Protein AF-F0EZY5-F1 (afdb_monomer_lite)

Structure (mmCIF, N/CA/C/O backbone):
data_AF-F0EZY5-F1
#
_entry.id   AF-F0EZY5-F1
#
loop_
_atom_site.group_PDB
_atom_site.id
_atom_site.type_symbol
_atom_site.label_atom_id
_atom_site.label_alt_id
_atom_site.label_comp_id
_atom_site.label_asym_id
_atom_site.label_entity_id
_atom_site.label_seq_id
_atom_site.pdbx_PDB_ins_code
_atom_site.Cartn_x
_atom_site.Cartn_y
_atom_site.Cartn_z
_atom_site.occupancy
_atom_site.B_iso_or_equiv
_atom_site.auth_seq_id
_atom_site.auth_comp_id
_atom_site.auth_asym_id
_atom_site.auth_atom_id
_atom_site.pdbx_PDB_model_num
ATOM 1 N N . MET A 1 1 ? 2.822 63.376 -48.115 1.00 36.31 1 MET A N 1
ATOM 2 C CA . MET A 1 1 ? 2.545 62.045 -48.701 1.00 36.31 1 MET A CA 1
ATOM 3 C C . MET A 1 1 ? 2.953 60.974 -47.695 1.00 36.31 1 MET A C 1
ATOM 5 O O . MET A 1 1 ? 4.071 61.072 -47.224 1.00 36.31 1 MET A O 1
ATOM 9 N N . LYS A 1 2 ? 2.032 60.042 -47.373 1.00 43.03 2 LYS A N 1
ATOM 10 C CA . LYS A 1 2 ? 2.189 58.611 -46.983 1.00 43.03 2 LYS A CA 1
ATOM 11 C C . LYS A 1 2 ? 3.455 58.235 -46.157 1.00 43.03 2 LYS A C 1
ATOM 13 O O . LYS A 1 2 ? 4.559 58.430 -46.635 1.00 43.03 2 LYS A O 1
ATOM 18 N N . LYS A 1 3 ? 3.386 57.555 -45.004 1.00 45.19 3 LYS A N 1
ATOM 19 C CA . LYS A 1 3 ? 2.732 56.250 -44.777 1.00 45.19 3 LYS A CA 1
ATOM 20 C C . LYS A 1 3 ? 2.495 55.974 -43.279 1.00 45.19 3 LYS A C 1
ATOM 22 O O . LYS A 1 3 ? 3.377 56.170 -42.455 1.00 45.19 3 LYS A O 1
ATOM 27 N N . THR A 1 4 ? 1.301 55.466 -43.005 1.00 49.31 4 THR A N 1
ATOM 28 C CA . THR A 1 4 ? 0.843 54.709 -41.830 1.00 49.31 4 THR A CA 1
ATOM 29 C C . THR A 1 4 ? 1.494 53.307 -41.771 1.00 49.31 4 THR A C 1
ATOM 31 O O . THR A 1 4 ? 2.028 52.873 -42.792 1.00 49.31 4 THR A O 1
ATOM 34 N N . LEU A 1 5 ? 1.292 52.591 -40.643 1.00 50.84 5 LEU A N 1
ATOM 35 C CA . LEU A 1 5 ? 1.522 51.147 -40.352 1.00 50.84 5 LEU A CA 1
ATOM 36 C C . LEU A 1 5 ? 2.952 50.779 -39.880 1.00 50.84 5 LEU A C 1
ATOM 38 O O . LEU A 1 5 ? 3.911 51.270 -40.453 1.00 50.84 5 LEU A O 1
ATOM 42 N N . LEU A 1 6 ? 3.207 49.912 -38.884 1.00 47.91 6 LEU A N 1
ATOM 43 C CA . LEU A 1 6 ? 2.447 48.860 -38.170 1.00 47.91 6 LEU A CA 1
ATOM 44 C C . LEU A 1 6 ? 3.209 48.493 -36.862 1.00 47.91 6 LEU A C 1
ATOM 46 O O . LEU A 1 6 ? 4.424 48.648 -36.828 1.00 47.91 6 LEU A O 1
ATOM 50 N N . PHE A 1 7 ? 2.469 47.999 -35.852 1.00 47.50 7 PHE A N 1
ATOM 51 C CA . PHE A 1 7 ? 2.717 46.870 -34.913 1.00 47.50 7 PHE A CA 1
ATOM 52 C C . PHE A 1 7 ? 4.178 46.438 -34.632 1.00 47.50 7 PHE A C 1
ATOM 54 O O . PHE A 1 7 ? 4.962 46.297 -35.554 1.00 47.50 7 PHE A O 1
ATOM 61 N N . VAL A 1 8 ? 4.583 46.117 -33.393 1.00 51.88 8 VAL A N 1
ATOM 62 C CA . VAL A 1 8 ? 4.301 44.811 -32.758 1.00 51.88 8 VAL A CA 1
ATOM 63 C C . VAL A 1 8 ? 4.304 44.920 -31.222 1.00 51.88 8 VAL A C 1
ATOM 65 O O . VAL A 1 8 ? 5.322 45.210 -30.600 1.00 51.88 8 VAL A O 1
ATOM 68 N N . PHE A 1 9 ? 3.162 44.602 -30.612 1.00 50.56 9 PHE A N 1
ATOM 69 C CA . PHE A 1 9 ? 3.030 44.231 -29.203 1.00 50.56 9 PHE A CA 1
ATOM 70 C C . PHE A 1 9 ? 3.482 42.768 -29.067 1.00 50.56 9 PHE A C 1
ATOM 72 O O . PHE A 1 9 ? 2.676 41.852 -29.195 1.00 50.56 9 PHE A O 1
ATOM 79 N N . ALA A 1 10 ? 4.784 42.525 -28.905 1.00 53.12 10 ALA A N 1
ATOM 80 C CA . ALA A 1 10 ? 5.316 41.183 -28.660 1.00 53.12 10 ALA A CA 1
ATOM 81 C C . ALA A 1 10 ? 5.506 40.984 -27.154 1.00 53.12 10 ALA A C 1
ATOM 83 O O . ALA A 1 10 ? 6.622 40.833 -26.661 1.00 53.12 10 ALA A O 1
ATOM 84 N N . LEU A 1 11 ? 4.394 40.986 -26.414 1.00 51.88 11 LEU A N 1
ATOM 85 C CA . LEU A 1 11 ? 4.347 40.304 -25.127 1.00 51.88 11 LEU A CA 1
ATOM 86 C C . LEU A 1 11 ? 4.330 38.807 -25.454 1.00 51.88 11 LEU A C 1
ATOM 88 O O . LEU A 1 11 ? 3.272 38.199 -25.598 1.00 51.88 11 LEU A O 1
ATOM 92 N N . CYS A 1 12 ? 5.510 38.231 -25.687 1.00 46.84 12 CYS A N 1
ATOM 93 C CA . CYS A 1 12 ? 5.660 36.790 -25.800 1.00 46.84 12 CYS A CA 1
ATOM 94 C C . CYS A 1 12 ? 5.205 36.170 -24.476 1.00 46.84 12 CYS A C 1
ATOM 96 O O . CYS A 1 12 ? 5.955 36.121 -23.503 1.00 46.84 12 CYS A O 1
ATOM 98 N N . CYS A 1 13 ? 3.960 35.698 -24.442 1.00 52.56 13 CYS A N 1
ATOM 99 C CA . CYS A 1 13 ? 3.500 34.690 -23.503 1.00 52.56 13 CYS A CA 1
ATOM 100 C C . CYS A 1 13 ? 4.307 33.408 -23.743 1.00 52.56 13 CYS A C 1
ATOM 102 O O . CYS A 1 13 ? 3.842 32.482 -24.396 1.00 52.56 13 CYS A O 1
ATOM 104 N N . SER A 1 14 ? 5.527 33.344 -23.219 1.00 57.44 14 SER A N 1
ATOM 105 C CA . SER A 1 14 ? 6.258 32.093 -23.034 1.00 57.44 14 SER A CA 1
ATOM 106 C C . SER A 1 14 ? 6.125 31.641 -21.584 1.00 57.44 14 SER A C 1
ATOM 108 O O . SER A 1 14 ? 7.112 31.368 -20.911 1.00 57.44 14 SER A O 1
ATOM 110 N N . ALA A 1 15 ? 4.895 31.583 -21.082 1.00 55.59 15 ALA A N 1
ATOM 111 C CA . ALA A 1 15 ? 4.585 30.690 -19.981 1.00 55.59 15 ALA A CA 1
ATOM 112 C C . ALA A 1 15 ? 4.040 29.420 -20.631 1.00 55.59 15 ALA A C 1
ATOM 114 O O . ALA A 1 15 ? 2.831 29.248 -20.764 1.00 55.59 15 ALA A O 1
ATOM 115 N N . ALA A 1 16 ? 4.941 28.552 -21.103 1.00 57.25 16 ALA A N 1
ATOM 116 C CA . ALA A 1 16 ? 4.567 27.151 -21.199 1.00 57.25 16 ALA A CA 1
ATOM 117 C C . ALA A 1 16 ? 4.088 26.775 -19.791 1.00 57.25 16 ALA A C 1
ATOM 119 O O . ALA A 1 16 ? 4.830 27.022 -18.834 1.00 57.25 16 ALA A O 1
ATOM 120 N N . PRO A 1 17 ? 2.851 26.292 -19.610 1.00 49.41 17 PRO A N 1
ATOM 121 C CA . PRO A 1 17 ? 2.454 25.822 -18.307 1.00 49.41 17 PRO A CA 1
ATOM 122 C C . PRO A 1 17 ? 3.281 24.563 -18.062 1.00 49.41 17 PRO A C 1
ATOM 124 O O . PRO A 1 17 ? 2.987 23.493 -18.590 1.00 49.41 17 PRO A O 1
ATOM 127 N N . SER A 1 18 ? 4.374 24.712 -17.318 1.00 52.25 18 SER A N 1
ATOM 128 C CA . SER A 1 18 ? 5.144 23.603 -16.777 1.00 52.25 18 SER A CA 1
ATOM 129 C C . SER A 1 18 ? 4.286 22.928 -15.714 1.00 52.25 18 SER A C 1
ATOM 131 O O . SER A 1 18 ? 4.551 23.036 -14.522 1.00 52.25 18 SER A O 1
ATOM 133 N N . TYR A 1 19 ? 3.228 22.238 -16.137 1.00 53.03 19 TYR A N 1
ATOM 134 C CA . TYR A 1 19 ? 2.695 21.131 -15.369 1.00 53.03 19 TYR A CA 1
ATOM 135 C C . TYR A 1 19 ? 3.748 20.031 -15.484 1.00 53.03 19 TYR A C 1
ATOM 137 O O . TYR A 1 19 ? 3.654 19.136 -16.323 1.00 53.03 19 TYR A O 1
ATOM 145 N N . ALA A 1 20 ? 4.814 20.142 -14.693 1.00 53.84 20 ALA A N 1
ATOM 146 C CA . ALA A 1 20 ? 5.519 18.947 -14.288 1.00 53.84 20 ALA A CA 1
ATOM 147 C C . ALA A 1 20 ? 4.453 18.112 -13.572 1.00 53.84 20 ALA A C 1
ATOM 149 O O . ALA A 1 20 ? 3.986 18.478 -12.496 1.00 53.84 20 ALA A O 1
ATOM 150 N N . LEU A 1 21 ? 3.943 17.089 -14.258 1.00 59.00 21 LEU A N 1
ATOM 151 C CA . LEU A 1 21 ? 3.158 16.041 -13.628 1.00 59.00 21 LEU A CA 1
ATOM 152 C C . LEU A 1 21 ? 4.096 15.400 -12.608 1.00 59.00 21 LEU A C 1
ATOM 154 O O . LEU A 1 21 ? 4.912 14.554 -12.971 1.00 59.00 21 LEU A O 1
ATOM 158 N N . ASP A 1 22 ? 4.035 15.867 -11.364 1.00 72.81 22 ASP A N 1
ATOM 159 C CA . ASP A 1 22 ? 4.724 15.202 -10.271 1.00 72.81 22 ASP A CA 1
ATOM 160 C C . ASP A 1 22 ? 4.173 13.780 -10.176 1.00 72.81 22 ASP A C 1
ATOM 162 O O . ASP A 1 22 ? 2.961 13.541 -10.225 1.00 72.81 22 ASP A O 1
ATOM 166 N N . VAL A 1 23 ? 5.090 12.821 -10.091 1.00 81.50 23 VAL A N 1
ATOM 167 C CA . VAL A 1 23 ? 4.743 11.434 -9.801 1.00 81.50 23 VAL A CA 1
ATOM 168 C C . VAL A 1 23 ? 4.006 11.397 -8.468 1.00 81.50 23 VAL A C 1
ATOM 170 O O . VAL A 1 23 ? 4.493 11.926 -7.472 1.00 81.50 23 VAL A O 1
ATOM 173 N N . ALA A 1 24 ? 2.811 10.805 -8.466 1.00 87.12 24 ALA A N 1
ATOM 174 C CA . ALA A 1 24 ? 1.967 10.753 -7.277 1.00 87.12 24 ALA A CA 1
ATOM 175 C C . ALA A 1 24 ? 2.709 10.099 -6.098 1.00 87.12 24 ALA A C 1
ATOM 177 O O . ALA A 1 24 ? 3.558 9.234 -6.289 1.00 87.12 24 ALA A O 1
ATOM 178 N N . ASP A 1 25 ? 2.399 10.471 -4.862 1.00 91.94 25 ASP A N 1
ATOM 179 C CA . ASP A 1 25 ? 3.008 9.792 -3.718 1.00 91.94 25 ASP A CA 1
ATOM 180 C C . ASP A 1 25 ? 2.500 8.330 -3.627 1.00 91.94 25 ASP A C 1
ATOM 182 O O . ASP A 1 25 ? 1.295 8.093 -3.782 1.00 91.94 25 ASP A O 1
ATOM 186 N N . PRO A 1 26 ? 3.365 7.327 -3.365 1.00 93.69 26 PRO A N 1
ATOM 187 C CA . PRO A 1 26 ? 2.950 5.930 -3.210 1.00 93.69 26 PRO A CA 1
ATOM 188 C C . PRO A 1 26 ? 1.807 5.726 -2.210 1.00 93.69 26 PRO A C 1
ATOM 190 O O . PRO A 1 26 ? 0.942 4.873 -2.416 1.00 93.69 26 PRO A O 1
ATOM 193 N N . SER A 1 27 ? 1.782 6.516 -1.138 1.00 93.50 27 SER A N 1
ATOM 194 C CA . SER A 1 27 ? 0.753 6.458 -0.101 1.00 93.50 27 SER A CA 1
ATOM 195 C C . SER A 1 27 ? -0.580 6.988 -0.611 1.00 93.50 27 SER A C 1
ATOM 197 O O . SER A 1 27 ? -1.626 6.422 -0.301 1.00 93.50 27 SER A O 1
ATOM 199 N N . GLU A 1 28 ? -0.561 8.042 -1.431 1.00 93.50 28 GLU A N 1
ATOM 200 C CA . GLU A 1 28 ? -1.770 8.560 -2.075 1.00 93.50 28 GLU A CA 1
ATOM 201 C C . GLU A 1 28 ? -2.357 7.557 -3.069 1.00 93.50 28 GLU A C 1
ATOM 203 O O . GLU A 1 28 ? -3.577 7.391 -3.118 1.00 93.50 28 GLU A O 1
ATOM 208 N N . ILE A 1 29 ? -1.510 6.858 -3.833 1.00 93.94 29 ILE A N 1
ATOM 209 C CA . ILE A 1 29 ? -1.953 5.764 -4.712 1.00 93.94 29 ILE A CA 1
ATOM 210 C C . ILE A 1 29 ? -2.580 4.650 -3.868 1.00 93.94 29 ILE A C 1
ATOM 212 O O . ILE A 1 29 ? -3.678 4.189 -4.172 1.00 93.94 29 ILE A O 1
ATOM 216 N N . PHE A 1 30 ? -1.924 4.250 -2.776 1.00 95.44 30 PHE A N 1
ATOM 217 C CA . PHE A 1 30 ? -2.434 3.208 -1.889 1.00 95.44 30 PHE A CA 1
ATOM 218 C C . PHE A 1 30 ? -3.803 3.563 -1.295 1.00 95.44 30 PHE A C 1
ATOM 220 O O . PHE A 1 30 ? -4.716 2.741 -1.347 1.00 95.44 30 PHE A O 1
ATOM 227 N N . ILE A 1 31 ? -3.960 4.784 -0.769 1.00 95.56 31 ILE A N 1
ATOM 228 C CA . ILE A 1 31 ? -5.235 5.273 -0.223 1.00 95.56 31 ILE A CA 1
ATOM 229 C C . ILE A 1 31 ? -6.309 5.236 -1.301 1.00 95.56 31 ILE A C 1
ATOM 231 O O . ILE A 1 31 ? -7.367 4.666 -1.073 1.00 95.56 31 ILE A O 1
ATOM 235 N N . ARG A 1 32 ? -6.024 5.790 -2.483 1.00 94.81 32 ARG A N 1
ATOM 236 C CA . ARG A 1 32 ? -6.982 5.878 -3.591 1.00 94.81 32 ARG A CA 1
ATOM 237 C C . ARG A 1 32 ? -7.495 4.511 -4.042 1.00 94.81 32 ARG A C 1
ATOM 239 O O . ARG A 1 32 ? -8.673 4.373 -4.343 1.00 94.81 32 ARG A O 1
ATOM 246 N N . GLU A 1 33 ? -6.620 3.512 -4.098 1.00 94.62 33 GLU A N 1
ATOM 247 C CA . GLU A 1 33 ? -6.974 2.158 -4.538 1.00 94.62 33 GLU A CA 1
ATOM 248 C C . GLU A 1 33 ? -7.720 1.359 -3.454 1.00 94.62 33 GLU A C 1
ATOM 250 O O . GLU A 1 33 ? -8.567 0.503 -3.757 1.00 94.62 33 GLU A O 1
ATOM 255 N N . ALA A 1 34 ? -7.417 1.629 -2.182 1.00 95.44 34 ALA A N 1
ATOM 256 C CA . ALA A 1 34 ? -8.046 0.981 -1.037 1.00 95.44 34 ALA A CA 1
ATOM 257 C C . ALA A 1 34 ? -9.395 1.611 -0.644 1.00 95.44 34 ALA A C 1
ATOM 259 O O . ALA A 1 34 ? -10.285 0.877 -0.220 1.00 95.44 34 ALA A O 1
ATOM 260 N N . ASP A 1 35 ? -9.553 2.926 -0.805 1.00 97.25 35 ASP A N 1
ATOM 261 C CA . ASP A 1 35 ? -10.761 3.703 -0.502 1.00 97.25 35 ASP A CA 1
ATOM 262 C C . ASP A 1 35 ? -11.911 3.312 -1.450 1.00 97.25 35 ASP A C 1
ATOM 264 O O . ASP A 1 35 ? -11.971 3.725 -2.611 1.00 97.25 35 ASP A O 1
ATOM 268 N N . LYS A 1 36 ? -12.814 2.448 -0.968 1.00 97.06 36 LYS A N 1
ATOM 269 C CA . LYS A 1 36 ? -13.912 1.890 -1.774 1.00 97.06 36 LYS A CA 1
ATOM 270 C C . LYS A 1 36 ? -15.157 2.750 -1.723 1.00 97.06 36 LYS A C 1
ATOM 272 O O . LYS A 1 36 ? -15.962 2.686 -2.651 1.00 97.06 36 LYS A O 1
ATOM 277 N N . ASN A 1 37 ? -15.356 3.487 -0.636 1.00 97.50 37 ASN A N 1
ATOM 278 C CA . ASN A 1 37 ? -16.503 4.375 -0.488 1.00 97.50 37 ASN A CA 1
ATOM 279 C C . ASN A 1 37 ? -16.217 5.814 -0.967 1.00 97.50 37 ASN A C 1
ATOM 281 O O . ASN A 1 37 ? -17.145 6.622 -0.989 1.00 97.50 37 ASN A O 1
ATOM 285 N N . HIS A 1 38 ? -14.987 6.098 -1.405 1.00 97.00 38 HIS A N 1
ATOM 286 C CA . HIS A 1 38 ? -14.520 7.380 -1.932 1.00 97.00 38 HIS A CA 1
ATOM 287 C C . HIS A 1 38 ? -14.650 8.533 -0.934 1.00 97.00 38 HIS A C 1
ATOM 289 O O . HIS A 1 38 ? -14.980 9.665 -1.304 1.00 97.00 38 HIS A O 1
ATOM 295 N N . ASP A 1 39 ? -14.399 8.254 0.344 1.00 97.44 39 ASP A N 1
ATOM 296 C CA . ASP A 1 39 ? -14.460 9.253 1.409 1.00 97.44 39 ASP A CA 1
ATOM 297 C C . ASP A 1 39 ? -13.091 9.883 1.752 1.00 97.44 39 ASP A C 1
ATOM 299 O O . ASP A 1 39 ? -12.973 10.633 2.732 1.00 97.44 39 ASP A O 1
ATOM 303 N N . ASN A 1 40 ? -12.102 9.651 0.878 1.00 96.06 40 ASN A N 1
ATOM 304 C CA . ASN A 1 40 ? -10.718 10.138 0.888 1.00 96.06 40 ASN A CA 1
ATOM 305 C C . ASN A 1 40 ? -9.870 9.634 2.060 1.00 96.06 40 ASN A C 1
ATOM 307 O O . ASN A 1 40 ? -8.854 10.245 2.415 1.00 96.06 40 ASN A O 1
ATOM 311 N N . LYS A 1 41 ? -10.283 8.534 2.679 1.00 97.50 41 LYS A N 1
ATOM 312 C CA . LYS A 1 41 ? -9.563 7.864 3.757 1.00 97.50 41 LYS A CA 1
ATOM 313 C C . LYS A 1 41 ? -9.862 6.370 3.692 1.00 97.50 41 LYS A C 1
ATOM 315 O O . LYS A 1 41 ? -10.775 5.930 3.013 1.00 97.50 41 LYS A O 1
ATOM 320 N N . VAL A 1 42 ? -9.052 5.575 4.374 1.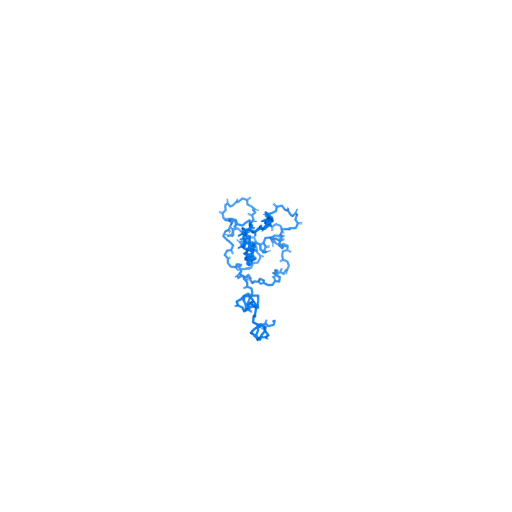00 98.12 42 VAL A N 1
ATOM 321 C CA . VAL A 1 42 ? -9.188 4.118 4.372 1.00 98.12 42 VAL A CA 1
ATOM 322 C C . VAL A 1 42 ? -9.612 3.676 5.756 1.00 98.12 42 VAL A C 1
ATOM 324 O O . VAL A 1 42 ? -8.851 3.784 6.719 1.00 98.12 42 VAL A O 1
ATOM 327 N N . SER A 1 43 ? -10.826 3.150 5.867 1.00 98.56 43 SER A N 1
ATOM 328 C CA . SER A 1 43 ? -11.280 2.489 7.086 1.00 98.56 43 SER A CA 1
ATOM 329 C C . SER A 1 43 ? -10.545 1.162 7.301 1.00 98.56 43 SER A C 1
ATOM 331 O O . SER A 1 43 ? -10.064 0.523 6.363 1.00 98.56 43 SER A O 1
ATOM 333 N N . LEU A 1 44 ? -10.530 0.656 8.537 1.00 98.25 44 LEU A N 1
ATOM 334 C CA . LEU A 1 44 ? -9.969 -0.671 8.815 1.00 98.25 44 LEU A CA 1
ATOM 335 C C . LEU A 1 44 ? -10.609 -1.779 7.959 1.00 98.25 44 LEU A C 1
ATOM 337 O O . LEU A 1 44 ? -9.939 -2.738 7.583 1.00 98.25 44 LEU A O 1
ATOM 341 N N . ARG A 1 45 ? -11.909 -1.669 7.663 1.00 98.38 45 ARG A N 1
ATOM 342 C CA . ARG A 1 45 ? -12.615 -2.659 6.842 1.00 98.38 45 ARG A CA 1
ATOM 343 C C . ARG A 1 45 ? -12.079 -2.673 5.414 1.00 98.38 45 ARG A C 1
ATOM 345 O O . ARG A 1 45 ? -11.860 -3.752 4.877 1.00 98.38 45 ARG A O 1
ATOM 352 N N . GLU A 1 46 ? -11.871 -1.501 4.826 1.00 98.12 46 GLU A N 1
ATOM 353 C CA . GLU A 1 46 ? -11.301 -1.359 3.483 1.00 98.12 46 GLU A CA 1
ATOM 354 C C . GLU A 1 46 ? -9.854 -1.832 3.442 1.00 98.12 46 GLU A C 1
ATOM 356 O O . GLU A 1 46 ? -9.494 -2.611 2.566 1.00 98.12 46 GLU A O 1
ATOM 361 N N . PHE A 1 47 ? -9.060 -1.468 4.451 1.00 97.38 47 PHE A N 1
ATOM 362 C CA . PHE A 1 47 ? -7.682 -1.927 4.579 1.00 97.38 47 PHE A CA 1
ATOM 363 C C . PHE A 1 47 ? -7.584 -3.458 4.628 1.00 97.38 47 PHE A C 1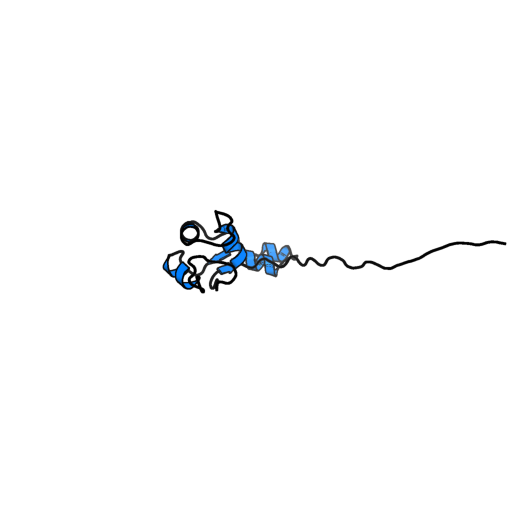
ATOM 365 O O . PHE A 1 47 ? -6.799 -4.058 3.903 1.00 97.38 47 PHE A O 1
ATOM 372 N N . LEU A 1 48 ? -8.411 -4.117 5.445 1.00 97.12 48 LEU A N 1
ATOM 373 C CA . LEU A 1 48 ? -8.433 -5.583 5.539 1.00 97.12 48 LEU A CA 1
ATOM 374 C C . LEU A 1 48 ? -9.031 -6.265 4.300 1.00 97.12 48 LEU A C 1
ATOM 376 O O . LEU A 1 48 ? -8.825 -7.461 4.110 1.00 97.12 48 LEU A O 1
ATOM 380 N N . ALA A 1 49 ? -9.765 -5.528 3.465 1.00 96.81 49 ALA A N 1
ATOM 381 C CA . ALA A 1 49 ? -10.299 -6.024 2.201 1.00 96.81 49 ALA A CA 1
ATOM 382 C C . ALA A 1 49 ? -9.279 -5.957 1.049 1.00 96.81 49 ALA A C 1
ATOM 384 O O . ALA A 1 49 ? -9.589 -6.393 -0.063 1.00 96.81 49 ALA A O 1
ATOM 385 N N . ILE A 1 50 ? -8.064 -5.448 1.291 1.00 94.25 50 ILE A N 1
ATOM 386 C CA . ILE A 1 50 ? -6.971 -5.458 0.315 1.00 94.25 50 ILE A CA 1
ATOM 387 C C . ILE A 1 50 ? -6.532 -6.910 0.088 1.00 94.25 50 ILE A C 1
ATOM 389 O O . ILE A 1 50 ? -5.703 -7.460 0.809 1.00 94.25 50 ILE A O 1
ATOM 393 N N . GLY A 1 51 ? -7.104 -7.546 -0.935 1.00 86.38 51 GLY A N 1
ATOM 394 C CA . GLY A 1 51 ? -6.748 -8.912 -1.330 1.00 86.38 51 GLY A CA 1
ATOM 395 C C . GLY A 1 51 ? -5.415 -9.001 -2.077 1.00 86.38 51 GLY A C 1
ATOM 396 O O . GLY A 1 51 ? -4.763 -10.042 -2.072 1.00 86.38 51 GLY A O 1
ATOM 397 N N . ARG A 1 52 ? -4.994 -7.905 -2.717 1.00 88.69 52 ARG A N 1
ATOM 398 C CA . ARG A 1 52 ? -3.715 -7.779 -3.416 1.00 88.69 52 ARG A CA 1
ATOM 399 C C . ARG A 1 52 ? -3.227 -6.342 -3.289 1.00 88.69 52 ARG A C 1
ATOM 401 O O . ARG A 1 52 ? -4.024 -5.415 -3.397 1.00 88.69 52 ARG A O 1
ATOM 408 N N . VAL A 1 53 ? -1.923 -6.174 -3.077 1.00 90.00 53 VAL A N 1
ATOM 409 C CA . VAL A 1 53 ? -1.275 -4.856 -3.110 1.00 90.00 53 VAL A CA 1
ATOM 410 C C . VAL A 1 53 ? -1.533 -4.207 -4.479 1.00 90.00 53 VAL A C 1
ATOM 412 O O . VAL A 1 53 ? -1.396 -4.913 -5.486 1.00 90.00 53 VAL A O 1
ATOM 415 N N . PRO A 1 54 ? -1.905 -2.912 -4.533 1.00 88.56 54 PRO A N 1
ATOM 416 C CA . PRO A 1 54 ? -2.121 -2.215 -5.795 1.00 88.56 54 PRO A CA 1
ATOM 417 C C . PRO A 1 54 ? -0.936 -2.352 -6.749 1.00 88.56 54 PRO A C 1
ATOM 419 O O . PRO A 1 54 ? 0.224 -2.392 -6.326 1.00 88.56 54 PRO A O 1
ATOM 422 N N . GLU A 1 55 ? -1.226 -2.440 -8.045 1.00 88.75 55 GLU A N 1
ATOM 423 C CA . GLU A 1 55 ? -0.180 -2.538 -9.057 1.00 88.75 55 GLU A CA 1
ATOM 424 C C . GLU A 1 55 ? 0.751 -1.320 -8.996 1.00 88.75 55 GLU A C 1
ATOM 426 O O . GLU A 1 55 ? 0.338 -0.200 -8.708 1.00 88.75 55 GLU A O 1
ATOM 431 N N . GLY A 1 56 ? 2.042 -1.556 -9.221 1.00 91.69 56 GLY A N 1
ATOM 432 C CA . GLY A 1 56 ? 3.057 -0.512 -9.139 1.00 91.69 56 GLY A CA 1
ATOM 433 C C . GLY A 1 56 ? 3.535 -0.209 -7.720 1.00 91.69 56 GLY A C 1
ATOM 434 O O . GLY A 1 56 ? 4.587 0.414 -7.587 1.00 91.69 56 GLY A O 1
ATOM 435 N N . LEU A 1 57 ? 2.877 -0.720 -6.676 1.00 95.44 57 LEU A N 1
ATOM 436 C CA . LEU A 1 57 ? 3.309 -0.570 -5.287 1.00 95.44 57 LEU A CA 1
ATOM 437 C C . LEU A 1 57 ? 3.957 -1.839 -4.726 1.00 95.44 57 LEU A C 1
ATOM 439 O O . LEU A 1 57 ? 3.739 -2.960 -5.187 1.00 95.44 57 LEU A O 1
ATOM 443 N N . ALA A 1 58 ? 4.761 -1.645 -3.689 1.00 95.56 58 ALA A N 1
ATOM 444 C CA . ALA A 1 58 ? 5.269 -2.688 -2.819 1.00 95.56 58 ALA A CA 1
ATOM 445 C C . ALA A 1 58 ? 5.026 -2.281 -1.364 1.00 95.56 58 ALA A C 1
ATOM 447 O O . ALA A 1 58 ? 5.292 -1.143 -0.977 1.00 95.56 58 ALA A O 1
ATOM 448 N N . VAL A 1 59 ? 4.546 -3.234 -0.567 1.00 95.44 59 VAL A N 1
ATOM 449 C CA . VAL A 1 59 ? 4.233 -3.046 0.852 1.00 95.44 59 VAL A CA 1
ATOM 450 C C . VAL A 1 59 ? 5.119 -3.977 1.677 1.00 95.44 59 VAL A C 1
ATOM 452 O O . VAL A 1 59 ? 5.189 -5.171 1.387 1.00 95.44 59 VAL A O 1
ATOM 455 N N . SER A 1 60 ? 5.823 -3.444 2.679 1.00 95.31 60 SER A N 1
ATOM 456 C CA . SER A 1 60 ? 6.769 -4.203 3.519 1.00 95.31 60 SER A CA 1
ATOM 457 C C . SER A 1 60 ? 6.178 -4.728 4.834 1.00 95.31 60 SER A C 1
ATOM 459 O O . SER A 1 60 ? 6.901 -5.295 5.652 1.00 95.31 60 SER A O 1
ATOM 461 N N . PHE A 1 61 ? 4.874 -4.561 5.046 1.00 94.19 61 PHE A N 1
ATOM 462 C CA . PHE A 1 61 ? 4.153 -5.035 6.224 1.00 94.19 61 PHE A CA 1
ATOM 463 C C . PHE A 1 61 ? 2.973 -5.939 5.832 1.00 94.19 61 PHE A C 1
ATOM 465 O O . PHE A 1 61 ? 2.420 -5.809 4.739 1.00 94.19 61 PHE A O 1
ATOM 472 N N . PRO A 1 62 ? 2.551 -6.861 6.712 1.00 95.12 62 PRO A N 1
ATOM 473 C CA . PRO A 1 62 ? 1.371 -7.678 6.457 1.00 95.12 62 PRO A CA 1
ATOM 474 C C .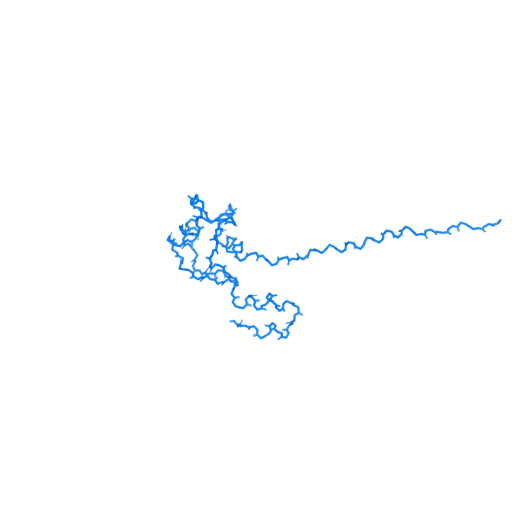 PRO A 1 62 ? 0.094 -6.841 6.612 1.00 95.12 62 PRO A C 1
ATOM 476 O O . PRO A 1 62 ? 0.006 -6.026 7.526 1.00 95.12 62 PRO A O 1
ATOM 479 N N . ILE A 1 63 ? -0.921 -7.078 5.777 1.00 95.19 63 ILE A N 1
ATOM 480 C CA . ILE A 1 63 ? -2.233 -6.418 5.887 1.00 95.19 63 ILE A CA 1
ATOM 481 C C . ILE A 1 63 ? -3.000 -7.013 7.075 1.00 95.19 63 ILE A C 1
ATOM 483 O O . ILE A 1 63 ? -3.640 -8.057 6.976 1.00 95.19 63 ILE A O 1
ATOM 487 N N . THR A 1 64 ? -2.898 -6.369 8.237 1.00 97.00 64 THR A N 1
ATOM 488 C CA . THR A 1 64 ? -3.523 -6.819 9.488 1.00 97.00 64 THR A CA 1
ATOM 489 C C . THR A 1 64 ? -4.105 -5.649 10.278 1.00 97.00 64 THR A C 1
ATOM 491 O O . THR A 1 64 ? -3.812 -4.481 10.031 1.00 97.00 64 THR A O 1
ATOM 494 N N . ARG A 1 65 ? -4.910 -5.946 11.306 1.00 97.81 65 ARG A N 1
ATOM 495 C CA . ARG A 1 65 ? -5.366 -4.916 12.252 1.00 97.81 65 ARG A CA 1
ATOM 496 C C . ARG A 1 65 ? -4.195 -4.254 12.983 1.00 97.81 65 ARG A C 1
ATOM 498 O O . ARG A 1 65 ? -4.293 -3.089 13.348 1.00 97.81 65 ARG A O 1
ATOM 505 N N . GLU A 1 66 ? -3.109 -4.984 13.223 1.00 97.44 66 GLU A N 1
ATOM 506 C CA . GLU A 1 66 ? -1.943 -4.439 13.913 1.00 97.44 66 GLU A CA 1
ATOM 507 C C . GLU A 1 66 ? -1.187 -3.440 13.038 1.00 97.44 66 GLU A C 1
ATOM 509 O O . GLU A 1 66 ? -0.915 -2.335 13.496 1.00 97.44 66 GLU A O 1
ATOM 514 N N . SER A 1 67 ? -0.920 -3.779 11.772 1.00 96.50 67 SER A N 1
ATOM 515 C CA . SER A 1 67 ? -0.295 -2.842 10.832 1.00 96.50 67 SER A CA 1
ATOM 516 C C . SER A 1 67 ? -1.148 -1.591 10.649 1.00 96.50 67 SER A C 1
ATOM 518 O O . SER A 1 67 ? -0.614 -0.494 10.712 1.00 96.50 67 SER A O 1
ATOM 520 N N . PHE A 1 68 ? -2.474 -1.734 10.533 1.00 97.56 68 PHE A N 1
ATOM 521 C CA . PHE A 1 68 ? -3.385 -0.590 10.472 1.00 97.56 68 PHE A CA 1
ATOM 522 C C . PHE A 1 68 ? -3.191 0.352 11.666 1.00 97.56 68 PHE A C 1
ATOM 524 O O . PHE A 1 68 ? -3.001 1.546 11.485 1.00 97.56 68 PHE A O 1
ATOM 531 N N . ARG A 1 69 ? -3.166 -0.190 12.891 1.00 97.19 69 ARG A N 1
ATOM 532 C CA . ARG A 1 69 ? -2.974 0.605 14.117 1.00 97.19 69 ARG A CA 1
ATOM 533 C C . ARG A 1 69 ? -1.600 1.265 14.213 1.00 97.19 69 ARG A C 1
ATOM 535 O O . ARG A 1 69 ? -1.470 2.229 14.955 1.00 97.19 69 ARG A O 1
ATOM 542 N N . ARG A 1 70 ? -0.578 0.715 13.551 1.00 96.69 70 ARG A N 1
ATOM 543 C CA . ARG A 1 70 ? 0.754 1.336 13.488 1.00 96.69 70 ARG A CA 1
ATOM 544 C C . ARG A 1 70 ? 0.772 2.521 12.525 1.00 96.69 70 ARG A C 1
ATOM 546 O O . ARG A 1 70 ? 1.454 3.491 12.816 1.00 96.69 70 ARG A O 1
ATOM 553 N N . LEU A 1 71 ? 0.039 2.426 11.415 1.00 96.44 71 LEU A N 1
ATOM 554 C CA . LEU A 1 71 ? -0.043 3.482 10.404 1.00 96.44 71 LEU A CA 1
ATOM 555 C C . LEU A 1 71 ? -0.973 4.624 10.845 1.00 96.44 71 LEU A C 1
ATOM 557 O O . LEU A 1 71 ? -0.648 5.781 10.610 1.00 96.44 71 LEU A O 1
ATOM 561 N N . ASP A 1 72 ? -2.089 4.304 11.512 1.00 97.44 72 ASP A N 1
ATOM 562 C CA . ASP A 1 72 ? -3.085 5.252 12.045 1.00 97.44 72 ASP A CA 1
ATOM 563 C C . ASP A 1 72 ? -2.470 6.107 13.166 1.00 97.44 72 ASP A C 1
ATOM 565 O O . ASP A 1 72 ? -2.515 5.772 14.355 1.00 97.44 72 ASP A O 1
ATOM 569 N N . THR A 1 73 ? -1.812 7.190 12.754 1.00 96.38 73 THR A N 1
ATOM 570 C CA . THR A 1 73 ? -0.885 7.966 13.580 1.00 96.38 73 THR A CA 1
ATOM 571 C C . THR A 1 73 ? -1.654 8.818 14.581 1.00 96.38 73 THR A C 1
ATOM 573 O O . THR A 1 73 ? -1.275 8.906 15.752 1.00 96.38 73 THR A O 1
ATOM 576 N N . ASP A 1 74 ? -2.759 9.419 14.135 1.00 96.81 74 ASP A N 1
ATOM 577 C CA . ASP A 1 74 ? -3.644 10.222 14.981 1.00 96.81 74 ASP A CA 1
ATOM 578 C C . ASP A 1 74 ? -4.701 9.380 15.726 1.00 96.81 74 ASP A C 1
ATOM 580 O O . ASP A 1 74 ? -5.394 9.901 16.604 1.00 96.81 74 ASP A O 1
ATOM 584 N N . ARG A 1 75 ? -4.758 8.067 15.451 1.00 96.88 75 ARG A N 1
ATOM 585 C CA . ARG A 1 75 ? -5.647 7.079 16.083 1.00 96.88 75 ARG A CA 1
ATOM 586 C C . ARG A 1 75 ? -7.125 7.394 15.882 1.00 96.88 75 ARG A C 1
ATOM 588 O O . ARG A 1 75 ? -7.949 7.081 16.749 1.00 96.88 75 ARG A O 1
ATOM 595 N N . ASN A 1 76 ? -7.471 8.022 14.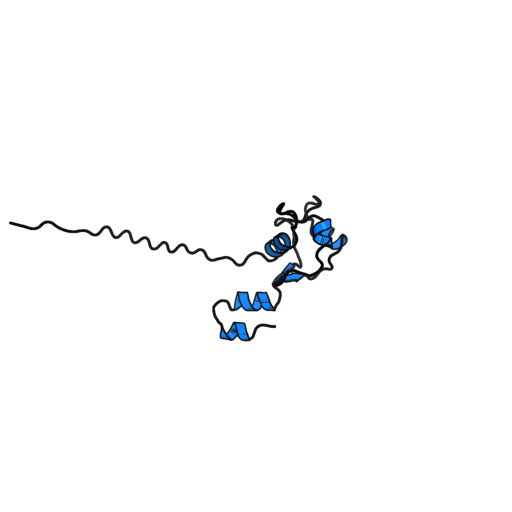762 1.00 97.56 76 ASN A N 1
ATOM 596 C CA . ASN A 1 76 ? -8.849 8.380 14.448 1.00 97.56 76 ASN A CA 1
ATOM 597 C C . ASN A 1 76 ? -9.653 7.201 13.855 1.00 97.56 76 ASN A C 1
ATOM 599 O O . ASN A 1 76 ? -10.868 7.319 13.675 1.00 97.56 76 ASN A O 1
ATOM 603 N N . GLY A 1 77 ? -9.001 6.060 13.586 1.00 97.81 77 GLY A N 1
ATOM 604 C CA . GLY A 1 77 ? -9.620 4.868 13.009 1.00 97.81 77 GLY A CA 1
ATOM 605 C C . GLY A 1 77 ? -9.626 4.826 11.478 1.00 97.81 77 GLY A C 1
ATOM 606 O O . GLY A 1 77 ? -10.280 3.942 10.914 1.00 97.81 77 GLY A O 1
ATOM 607 N N . TYR A 1 78 ? -8.912 5.737 10.813 1.00 98.25 78 TYR A N 1
ATOM 608 C CA . TYR A 1 78 ? -8.818 5.857 9.361 1.00 98.25 78 TYR A CA 1
ATOM 609 C C . TYR A 1 78 ? -7.401 6.232 8.923 1.00 98.25 78 TYR A C 1
ATOM 611 O O . TYR A 1 78 ? -6.791 7.126 9.494 1.00 98.25 78 TYR A O 1
ATOM 619 N N . LEU A 1 79 ? -6.919 5.629 7.835 1.00 97.81 79 LEU A N 1
ATOM 620 C CA . LEU A 1 79 ? -5.660 6.039 7.206 1.00 97.81 79 LEU A CA 1
ATOM 621 C C . LEU A 1 79 ? -5.915 7.111 6.150 1.00 97.81 79 LEU A C 1
ATOM 623 O O . LEU A 1 79 ? -6.792 6.964 5.300 1.00 97.81 79 LEU A O 1
ATOM 627 N N . ASN A 1 80 ? -5.132 8.178 6.174 1.00 95.88 80 ASN A N 1
ATOM 628 C CA . ASN A 1 80 ? -5.170 9.266 5.207 1.00 95.88 80 ASN A CA 1
ATOM 629 C C . ASN A 1 80 ? -3.750 9.764 4.892 1.00 95.88 80 ASN A C 1
ATOM 631 O O . ASN A 1 80 ? -2.768 9.308 5.463 1.00 95.88 80 ASN A O 1
ATOM 635 N N . LYS A 1 81 ? -3.620 10.732 3.978 1.00 91.50 81 LYS A N 1
ATOM 636 C CA . LYS A 1 81 ? -2.310 11.232 3.520 1.00 91.50 81 LYS A CA 1
ATOM 637 C C . LYS A 1 81 ? -1.440 11.887 4.605 1.00 91.50 81 LYS A C 1
ATOM 639 O O . LYS A 1 81 ? -0.278 12.174 4.352 1.00 91.50 81 LYS A O 1
ATOM 644 N N . ARG A 1 82 ? -2.011 12.212 5.771 1.00 92.12 82 ARG A N 1
ATOM 645 C CA . ARG A 1 82 ? -1.270 12.781 6.911 1.00 92.12 82 ARG A CA 1
ATOM 646 C C . ARG A 1 82 ? -0.692 11.701 7.824 1.00 92.12 82 ARG A C 1
ATOM 648 O O . ARG A 1 82 ? 0.142 12.030 8.663 1.00 92.12 82 ARG A O 1
ATOM 655 N N . ASP A 1 83 ? -1.147 10.459 7.685 1.00 95.06 83 ASP A N 1
ATOM 656 C CA . ASP A 1 83 ? -0.619 9.328 8.433 1.00 95.06 83 ASP A CA 1
ATOM 657 C C . ASP A 1 83 ? 0.752 8.917 7.908 1.00 95.06 83 ASP A C 1
ATOM 659 O O . ASP A 1 83 ? 1.065 9.059 6.722 1.00 95.06 83 ASP A O 1
ATOM 663 N N . GLN A 1 84 ? 1.584 8.392 8.804 1.00 90.38 84 GLN A N 1
ATOM 664 C CA . GLN A 1 84 ? 2.904 7.894 8.445 1.00 90.38 84 GLN A CA 1
ATOM 665 C C . GLN A 1 84 ? 2.768 6.537 7.759 1.00 90.38 84 GLN A C 1
ATOM 667 O O . GLN A 1 84 ? 2.747 5.481 8.386 1.00 90.38 84 GLN A O 1
ATOM 672 N N . MET A 1 85 ? 2.684 6.583 6.434 1.00 90.44 85 MET A N 1
ATOM 673 C CA . MET A 1 85 ? 2.493 5.430 5.555 1.00 90.44 85 MET A CA 1
ATOM 674 C C . MET A 1 85 ? 3.807 4.667 5.294 1.00 90.44 85 MET A C 1
ATOM 676 O O . MET A 1 85 ? 4.102 4.232 4.178 1.00 90.44 85 MET A O 1
ATOM 680 N N . GLU A 1 86 ? 4.622 4.509 6.344 1.00 91.62 86 GLU A N 1
ATOM 681 C CA . GLU A 1 86 ? 5.920 3.840 6.278 1.00 91.62 86 GLU A CA 1
ATOM 682 C C . GLU A 1 86 ? 5.784 2.403 5.768 1.00 91.62 86 GLU A C 1
ATOM 684 O O . GLU A 1 86 ? 4.954 1.620 6.227 1.00 91.62 86 GLU A O 1
ATOM 689 N N . GLY A 1 87 ? 6.647 2.036 4.820 1.00 93.19 87 GLY A N 1
ATOM 690 C CA . GLY A 1 87 ? 6.645 0.705 4.217 1.00 93.19 87 GLY A CA 1
ATOM 691 C C . GLY A 1 87 ? 5.761 0.563 2.980 1.00 93.19 87 GLY A C 1
ATOM 692 O O . GLY A 1 87 ? 5.782 -0.503 2.364 1.00 93.19 87 GLY A O 1
ATOM 693 N N . ILE A 1 88 ? 5.046 1.618 2.574 1.00 95.25 88 ILE A N 1
ATOM 694 C CA . ILE A 1 88 ? 4.440 1.732 1.243 1.00 95.25 88 ILE A CA 1
ATOM 695 C C . ILE A 1 88 ? 5.429 2.463 0.335 1.00 95.25 88 ILE A C 1
ATOM 697 O O . ILE A 1 88 ? 5.877 3.567 0.631 1.00 95.25 88 ILE A O 1
ATOM 701 N N . ARG A 1 89 ? 5.797 1.836 -0.780 1.00 95.81 89 ARG A N 1
ATOM 702 C CA . ARG A 1 89 ? 6.714 2.412 -1.769 1.00 95.81 89 ARG A CA 1
ATOM 703 C C . ARG A 1 89 ? 6.347 1.965 -3.172 1.00 95.81 89 ARG A C 1
ATOM 705 O O . ARG A 1 89 ? 5.583 1.016 -3.349 1.00 95.81 89 ARG A O 1
ATOM 712 N N . TYR A 1 90 ? 6.963 2.582 -4.169 1.00 95.88 90 TYR A N 1
ATOM 713 C CA . TYR A 1 90 ? 6.951 2.031 -5.512 1.00 95.88 90 TYR A CA 1
ATOM 714 C C . TYR A 1 90 ? 7.598 0.642 -5.547 1.00 95.88 90 TYR A C 1
ATOM 716 O O . TYR A 1 90 ? 8.615 0.369 -4.905 1.00 95.88 90 TYR A O 1
ATOM 724 N N . SER A 1 91 ? 6.987 -0.256 -6.314 1.00 95.38 91 SER A N 1
ATOM 725 C CA . SER A 1 91 ? 7.607 -1.520 -6.706 1.00 95.38 91 SER A CA 1
ATOM 726 C C . SER A 1 91 ? 8.897 -1.253 -7.487 1.00 95.38 91 SER A C 1
ATOM 728 O O . SER A 1 91 ? 9.025 -0.218 -8.136 1.00 95.38 91 SER A O 1
ATOM 730 N N . ALA A 1 92 ? 9.839 -2.200 -7.488 1.00 94.38 92 ALA A N 1
ATOM 731 C CA . ALA A 1 92 ? 11.098 -2.046 -8.228 1.00 94.38 92 ALA A CA 1
ATOM 732 C C . ALA A 1 92 ? 10.872 -1.758 -9.724 1.00 94.38 92 ALA A C 1
ATOM 734 O O . ALA A 1 92 ? 11.591 -0.963 -10.322 1.00 94.38 92 ALA A O 1
ATOM 735 N N . LYS A 1 93 ? 9.833 -2.365 -10.308 1.00 93.75 93 LYS A N 1
ATOM 736 C CA . LYS A 1 93 ? 9.396 -2.097 -11.677 1.00 93.75 93 LYS A CA 1
ATOM 737 C C . LYS A 1 93 ? 8.938 -0.651 -11.848 1.00 93.75 93 LYS A C 1
ATOM 739 O O . LYS A 1 93 ? 9.496 0.061 -12.675 1.00 93.75 93 LYS A O 1
ATOM 744 N N . ALA A 1 94 ? 7.960 -0.206 -11.055 1.00 93.38 94 ALA A N 1
ATOM 745 C CA . ALA A 1 94 ? 7.441 1.160 -11.145 1.00 93.38 94 ALA A CA 1
ATOM 746 C C . ALA A 1 94 ? 8.541 2.201 -10.902 1.00 93.38 94 ALA A C 1
ATOM 748 O O . ALA A 1 94 ? 8.682 3.130 -11.688 1.00 93.38 94 ALA A O 1
ATOM 749 N N . GLN A 1 95 ? 9.369 1.985 -9.880 1.00 94.25 95 GLN A N 1
ATOM 750 C CA . GLN A 1 95 ? 10.505 2.840 -9.557 1.00 94.25 95 GLN A CA 1
ATOM 751 C C . GLN A 1 95 ? 11.475 2.957 -10.743 1.00 94.25 95 GLN A C 1
ATOM 753 O O . GLN A 1 95 ? 11.828 4.063 -11.139 1.00 94.25 95 GLN A O 1
ATOM 758 N N . CYS A 1 96 ? 11.837 1.835 -11.373 1.00 93.62 96 CYS A N 1
ATOM 759 C CA . CYS A 1 96 ? 12.700 1.830 -12.553 1.00 93.62 96 CYS A CA 1
ATOM 760 C C . CYS A 1 96 ? 12.094 2.615 -13.729 1.00 93.62 96 CYS A C 1
ATOM 762 O O . CYS A 1 96 ? 12.805 3.367 -14.397 1.00 93.62 96 CYS A O 1
ATOM 764 N N . HIS A 1 97 ? 10.785 2.486 -13.972 1.00 91.44 97 HIS A N 1
ATOM 765 C CA . HIS A 1 97 ? 10.111 3.253 -15.024 1.00 91.44 97 HIS A CA 1
ATOM 766 C C . HIS A 1 97 ? 10.070 4.755 -14.724 1.00 91.44 97 HIS A C 1
ATOM 768 O O . HIS A 1 97 ? 10.268 5.552 -15.639 1.00 91.44 97 HIS A O 1
ATOM 774 N N . ILE A 1 98 ? 9.847 5.137 -13.463 1.00 90.38 98 ILE A N 1
ATOM 775 C CA . ILE A 1 98 ? 9.852 6.535 -13.013 1.00 90.38 98 ILE A CA 1
ATOM 776 C C . ILE A 1 98 ? 11.241 7.153 -13.212 1.00 90.38 98 ILE A C 1
ATOM 778 O O . ILE A 1 98 ? 11.366 8.216 -13.815 1.00 90.38 98 ILE A O 1
ATOM 782 N N . GLU A 1 99 ? 12.295 6.470 -12.764 1.00 90.56 99 GLU A N 1
ATOM 783 C CA . GLU A 1 99 ? 13.678 6.961 -12.845 1.00 90.56 99 GLU A CA 1
ATOM 784 C C . GLU A 1 99 ? 14.200 7.062 -14.285 1.00 90.56 99 GLU A C 1
ATOM 786 O O . GLU A 1 99 ? 15.051 7.898 -14.584 1.00 90.56 99 GLU A O 1
ATOM 791 N N . ASN A 1 100 ? 13.682 6.229 -15.189 1.00 89.50 100 ASN A N 1
ATOM 792 C CA . ASN A 1 100 ? 14.069 6.204 -16.600 1.00 89.50 100 ASN A CA 1
ATOM 793 C C . ASN A 1 100 ? 12.984 6.797 -17.508 1.00 89.50 100 ASN A C 1
ATOM 795 O O . ASN A 1 100 ? 12.871 6.432 -18.684 1.00 89.50 100 ASN A O 1
ATOM 799 N N . TRP A 1 101 ? 12.153 7.698 -16.980 1.00 84.88 101 TRP A N 1
ATOM 800 C CA . TRP A 1 101 ? 11.126 8.364 -17.770 1.00 84.88 101 TRP A CA 1
ATOM 801 C C . TRP A 1 101 ? 11.753 9.109 -18.961 1.00 84.88 101 TRP A C 1
ATOM 803 O O . TRP A 1 101 ? 12.609 9.974 -18.792 1.00 84.88 101 TRP A O 1
ATOM 813 N N . GLY A 1 102 ? 11.338 8.759 -20.181 1.00 84.62 102 GLY A N 1
ATOM 814 C CA . GLY A 1 102 ? 11.861 9.346 -21.421 1.00 84.62 102 GLY A CA 1
ATOM 815 C C . GLY A 1 102 ? 13.048 8.612 -22.063 1.00 84.62 102 GLY A C 1
ATOM 816 O O . GLY A 1 102 ? 13.422 8.968 -23.178 1.00 84.62 102 GLY A O 1
ATOM 817 N N . ASP A 1 103 ? 13.597 7.564 -21.437 1.00 88.38 103 ASP A N 1
ATOM 818 C CA . ASP A 1 103 ? 14.618 6.690 -22.039 1.00 88.38 103 ASP A CA 1
ATOM 819 C C . ASP A 1 103 ? 14.061 5.273 -22.252 1.00 88.38 103 ASP A C 1
ATOM 821 O O . ASP A 1 103 ? 14.183 4.386 -21.404 1.00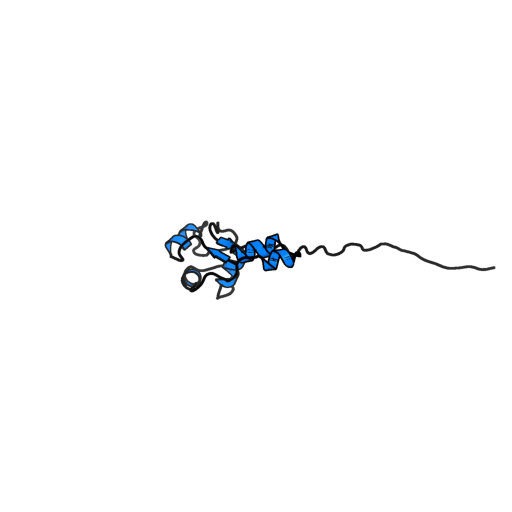 88.38 103 ASP A O 1
ATOM 825 N N . ALA A 1 104 ? 13.446 5.057 -23.419 1.00 83.81 104 ALA A N 1
ATOM 826 C CA . ALA A 1 104 ? 12.791 3.795 -23.767 1.00 83.81 104 ALA A CA 1
ATOM 827 C C . ALA A 1 104 ? 13.727 2.578 -23.655 1.00 83.81 104 ALA A C 1
ATOM 829 O O . ALA A 1 104 ? 13.322 1.531 -23.158 1.00 83.81 104 ALA A O 1
ATOM 830 N N . LYS A 1 105 ? 15.006 2.726 -24.034 1.00 85.19 105 LYS A N 1
ATOM 831 C CA . LYS A 1 105 ? 15.972 1.617 -23.973 1.00 85.19 105 LYS A CA 1
ATOM 832 C C . LYS A 1 105 ? 16.235 1.171 -22.539 1.00 85.19 105 LYS A C 1
ATOM 834 O O . LYS A 1 105 ? 16.453 -0.012 -22.297 1.00 85.19 105 LYS A O 1
ATOM 839 N N . ARG A 1 106 ? 16.242 2.110 -21.590 1.00 83.62 106 ARG A N 1
ATOM 840 C CA . ARG A 1 106 ? 16.416 1.799 -20.165 1.00 83.62 106 ARG A CA 1
ATOM 841 C C . ARG A 1 106 ? 15.141 1.256 -19.533 1.00 83.62 106 ARG A C 1
ATOM 843 O O . ARG A 1 106 ? 15.230 0.399 -18.662 1.00 83.62 106 ARG A O 1
ATOM 850 N N . GLN A 1 107 ? 13.973 1.690 -20.002 1.00 83.88 107 GLN A N 1
ATOM 851 C CA . GLN A 1 107 ? 12.692 1.141 -19.554 1.00 83.88 107 GLN A CA 1
ATOM 852 C C . GLN A 1 107 ? 12.517 -0.332 -19.946 1.00 83.88 107 GLN A C 1
ATOM 854 O O . GLN A 1 107 ? 12.016 -1.114 -19.141 1.00 83.88 107 GLN A O 1
ATOM 859 N N . ASP A 1 108 ? 12.987 -0.735 -21.130 1.00 88.38 108 ASP A N 1
ATOM 860 C CA . ASP A 1 108 ? 12.956 -2.138 -21.577 1.00 88.38 108 ASP A CA 1
ATOM 861 C C . ASP A 1 108 ? 13.795 -3.074 -20.688 1.00 88.38 108 ASP A C 1
ATOM 863 O O . ASP A 1 108 ? 13.561 -4.284 -20.649 1.00 88.38 108 ASP A O 1
ATOM 867 N N . ALA A 1 109 ? 14.765 -2.517 -19.957 1.00 90.25 109 ALA A N 1
ATOM 868 C CA . ALA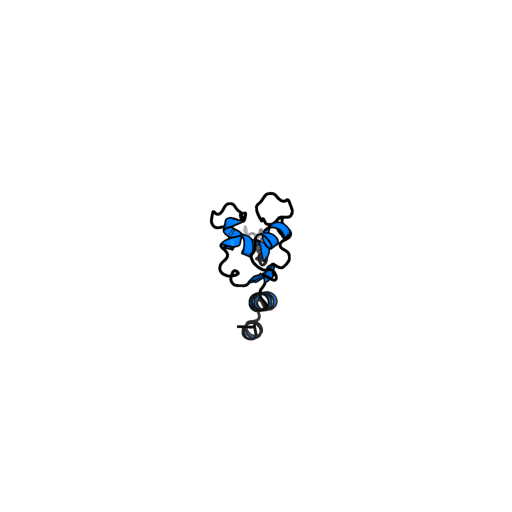 A 1 109 ? 15.598 -3.244 -19.006 1.00 90.25 109 ALA A CA 1
ATOM 869 C C . ALA A 1 109 ? 14.980 -3.341 -17.596 1.00 90.25 109 ALA A C 1
ATOM 871 O O . ALA A 1 109 ? 15.560 -3.997 -16.727 1.00 90.25 109 ALA A O 1
ATOM 872 N N . CYS A 1 110 ? 13.828 -2.707 -17.342 1.00 91.62 110 CYS A N 1
ATOM 873 C CA . CYS A 1 110 ? 13.178 -2.757 -16.036 1.00 91.62 110 CYS A CA 1
ATOM 874 C C . CYS A 1 110 ? 12.664 -4.171 -15.692 1.00 91.62 110 CYS A C 1
ATOM 876 O O . CYS A 1 110 ? 12.303 -4.947 -16.584 1.00 91.62 110 CYS A O 1
ATOM 878 N N . PRO A 1 111 ? 12.595 -4.524 -14.392 1.00 89.44 111 PRO A N 1
ATOM 879 C CA . PRO A 1 111 ? 12.034 -5.798 -13.947 1.00 89.44 111 PRO A CA 1
ATOM 880 C C . PRO A 1 111 ? 10.614 -6.015 -14.485 1.00 89.44 111 PRO A C 1
ATOM 882 O O . PRO A 1 111 ? 9.809 -5.082 -14.496 1.00 89.44 111 PRO A O 1
ATOM 885 N N . LYS A 1 112 ? 10.303 -7.242 -14.916 1.00 82.25 112 LYS A N 1
ATOM 886 C CA . LYS A 1 112 ? 8.979 -7.586 -15.457 1.00 82.25 112 LYS A CA 1
ATOM 887 C C . LYS A 1 112 ? 7.943 -7.833 -14.373 1.00 82.25 112 LYS A C 1
ATOM 889 O O . LYS A 1 112 ? 8.279 -8.517 -13.384 1.00 82.25 112 LYS A O 1
#

Foldseek 3Di:
DDDDDDDDPPPPPPCPPPPPVPDDFLLQVQQVVLVPVPPQWHALVSLLVCPDRDPQKFAPDDSDPVVVCQQCQVNPRIHHPVTDSPRIDGDQLSVQCVVCPPPVVSNVVGDD

InterPro domains:
  IPR002048 EF-hand domain [PF13202] (31-48)
  IPR002048 EF-hand domain [PF13202] (66-81)
  IPR011992 EF-hand domain pair [SSF47473] (27-91)
  IPR018247 EF-Hand 1, calcium-binding site [PS00018] (35-47)

pLDDT: mean 85.28, std 17.3, range [36.31, 98.56]

Organism: NCBI:txid888741

Sequence (112 aa):
MKKTLLFVFALCCSAAPSYALDVADPSEIFIREADKNHDNKVSLREFLAIGRVPEGLAVSFPITRESFRRLDTDRNGYLNKRDQMEGIRYSAKAQCHIENWGDAKRQDACPK

Radius of gyration: 23.35 Å; chains: 1; bounding box: 33×71×65 Å

Secondary structure (DSSP, 8-state):
---------------------PPPPHHHHHHHHH-SS-SSSEEHHHHHT--SPPTTEEESS-SSHHHHHHH-SS-SSEE-TTS--TTEEE-HHHHHHHHTTT-HHHHTTS--